Protein AF-A0A2M8PEX7-F1 (afdb_monomer)

Foldseek 3Di:
DDPVVVVVLVVLLVVLVVLLVVLCVLCVVVVHDSLSVLSVVLNVLQVVLVVLCVDPVSNVVSVVSNVVSVVSSVVSSCVSCVVVVVD

Structure (mmCIF, N/CA/C/O backbone):
data_AF-A0A2M8PEX7-F1
#
_entry.id   AF-A0A2M8PEX7-F1
#
loop_
_atom_site.group_PDB
_atom_site.id
_atom_site.type_symbol
_atom_site.label_atom_id
_atom_site.label_alt_id
_atom_site.label_comp_id
_atom_site.label_asym_id
_atom_site.label_entity_id
_atom_site.label_seq_id
_atom_site.pdbx_PDB_ins_code
_atom_site.Cartn_x
_atom_site.Cartn_y
_atom_site.Cartn_z
_atom_site.occupancy
_atom_site.B_iso_or_equiv
_atom_site.auth_seq_id
_atom_site.auth_comp_id
_atom_site.auth_asym_id
_atom_site.auth_atom_id
_atom_site.pdbx_PDB_model_num
ATOM 1 N N . MET A 1 1 ? 7.612 -2.782 -19.969 1.00 70.81 1 MET A N 1
ATOM 2 C CA . MET A 1 1 ? 7.343 -3.177 -18.566 1.00 70.81 1 MET A CA 1
ATOM 3 C C . MET A 1 1 ? 7.091 -4.679 -18.542 1.00 70.81 1 MET A C 1
ATOM 5 O O . MET A 1 1 ? 6.357 -5.144 -19.401 1.00 70.81 1 MET A O 1
ATOM 9 N N . ASN A 1 2 ? 7.748 -5.440 -17.662 1.00 84.69 2 ASN A N 1
ATOM 10 C CA . ASN A 1 2 ? 7.623 -6.907 -17.627 1.00 84.69 2 ASN A CA 1
ATOM 11 C C . ASN A 1 2 ? 6.255 -7.325 -17.040 1.00 84.69 2 ASN A C 1
ATOM 13 O O . ASN A 1 2 ? 5.748 -6.656 -16.139 1.00 84.69 2 ASN A O 1
ATOM 17 N N . VAL A 1 3 ? 5.678 -8.432 -17.516 1.00 88.19 3 VAL A N 1
ATOM 18 C CA . VAL A 1 3 ? 4.408 -9.012 -17.035 1.00 88.19 3 VAL A CA 1
ATOM 19 C C . VAL A 1 3 ? 4.439 -9.256 -15.523 1.00 88.19 3 VAL A C 1
ATOM 21 O O . VAL A 1 3 ? 3.468 -8.956 -14.834 1.00 88.19 3 VAL A O 1
ATOM 24 N N . LEU A 1 4 ? 5.580 -9.697 -14.984 1.00 88.94 4 LEU A N 1
ATOM 25 C CA . LEU A 1 4 ? 5.769 -9.890 -13.540 1.00 88.94 4 LEU A CA 1
ATOM 26 C C . LEU A 1 4 ? 5.580 -8.594 -12.735 1.00 88.94 4 LEU A C 1
ATOM 28 O O . LEU A 1 4 ? 4.972 -8.618 -11.670 1.00 88.94 4 LEU A O 1
ATOM 32 N N . VAL A 1 5 ? 6.050 -7.456 -13.255 1.00 86.25 5 VAL A N 1
ATOM 33 C CA . VAL A 1 5 ? 5.917 -6.148 -12.586 1.00 86.25 5 VAL A CA 1
ATOM 34 C C . VAL A 1 5 ? 4.458 -5.703 -12.571 1.00 86.25 5 VAL A C 1
ATOM 36 O O . VAL A 1 5 ? 3.972 -5.210 -11.558 1.00 86.25 5 VAL A O 1
ATOM 39 N N . LEU A 1 6 ? 3.738 -5.919 -13.673 1.00 87.62 6 LEU A N 1
ATOM 40 C CA . LEU A 1 6 ? 2.313 -5.602 -13.764 1.00 87.62 6 LEU A CA 1
ATOM 41 C C . LEU A 1 6 ? 1.476 -6.463 -12.813 1.00 87.62 6 LEU A C 1
ATOM 43 O O . LEU A 1 6 ? 0.582 -5.936 -12.150 1.00 87.62 6 LEU A O 1
ATOM 47 N N . ALA A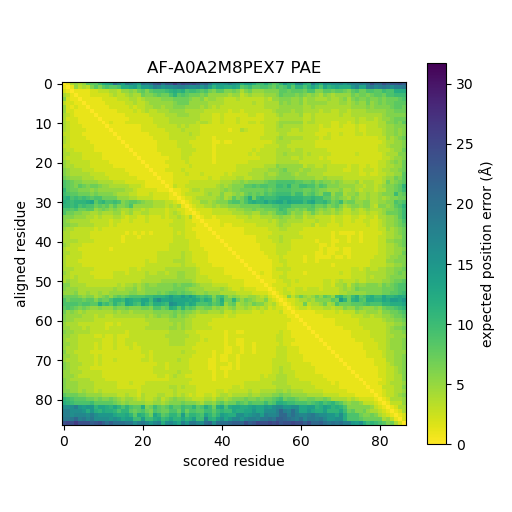 1 7 ? 1.782 -7.760 -12.723 1.00 92.19 7 ALA A N 1
ATOM 48 C CA . ALA A 1 7 ? 1.128 -8.676 -11.794 1.00 92.19 7 ALA A CA 1
ATOM 49 C C . ALA A 1 7 ? 1.418 -8.300 -10.332 1.00 92.19 7 ALA A C 1
ATOM 51 O O . ALA A 1 7 ? 0.496 -8.242 -9.520 1.00 92.19 7 ALA A O 1
ATOM 52 N N . ALA A 1 8 ? 2.673 -7.968 -10.010 1.00 90.56 8 ALA A N 1
ATOM 53 C CA . ALA A 1 8 ? 3.060 -7.506 -8.681 1.00 90.56 8 ALA A CA 1
ATOM 54 C C . ALA A 1 8 ? 2.340 -6.205 -8.300 1.00 90.56 8 ALA A C 1
ATOM 56 O O . ALA A 1 8 ? 1.784 -6.119 -7.207 1.00 90.56 8 ALA A O 1
ATOM 57 N N . LEU A 1 9 ? 2.280 -5.225 -9.210 1.00 92.44 9 LEU A N 1
ATOM 58 C CA . LEU A 1 9 ? 1.561 -3.968 -8.991 1.00 92.44 9 LEU A CA 1
ATOM 59 C C . LEU A 1 9 ? 0.071 -4.223 -8.730 1.00 92.44 9 LEU A C 1
ATOM 61 O O . LEU A 1 9 ? -0.476 -3.687 -7.771 1.00 92.44 9 LEU A O 1
ATOM 65 N N . HIS A 1 10 ? -0.573 -5.075 -9.534 1.00 93.81 10 HIS A N 1
ATOM 66 C CA . HIS A 1 10 ? -1.975 -5.455 -9.329 1.00 93.81 10 HIS A CA 1
ATOM 67 C C . HIS A 1 10 ? -2.198 -6.125 -7.973 1.00 93.81 10 HIS A C 1
ATOM 69 O O . HIS A 1 10 ? -3.131 -5.756 -7.260 1.00 93.81 10 HIS A O 1
ATOM 75 N N . GLY A 1 11 ? -1.331 -7.066 -7.591 1.00 95.19 11 GLY A N 1
ATOM 76 C CA . GLY A 1 11 ? -1.392 -7.717 -6.283 1.00 95.19 11 GLY A CA 1
ATOM 77 C C . GLY A 1 11 ? -1.275 -6.711 -5.139 1.00 95.19 11 GLY A C 1
ATOM 78 O O . GLY A 1 11 ? -2.073 -6.739 -4.203 1.00 95.19 11 GLY A O 1
ATOM 79 N N . LEU A 1 12 ? -0.346 -5.759 -5.252 1.00 94.50 12 LEU A N 1
ATOM 80 C CA . LEU A 1 12 ? -0.165 -4.682 -4.277 1.00 94.50 12 LEU A CA 1
ATOM 81 C C . LEU A 1 12 ? -1.388 -3.759 -4.203 1.00 94.50 12 LEU A C 1
ATOM 83 O O . LEU A 1 12 ? -1.815 -3.404 -3.108 1.00 94.50 12 LEU A O 1
ATOM 87 N N . MET A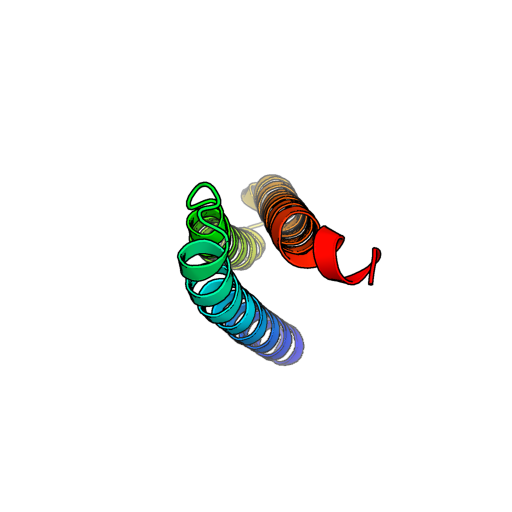 1 13 ? -1.996 -3.411 -5.341 1.00 95.56 13 MET A N 1
ATOM 88 C CA . MET A 1 13 ? -3.229 -2.615 -5.372 1.00 95.56 13 MET A CA 1
ATOM 89 C C . MET A 1 13 ? -4.389 -3.341 -4.688 1.00 95.56 13 MET A C 1
ATOM 91 O O . MET A 1 13 ? -5.090 -2.741 -3.872 1.00 95.56 13 MET A O 1
ATOM 95 N N . ALA A 1 14 ? -4.574 -4.629 -4.983 1.00 96.06 14 ALA A N 1
ATOM 96 C CA . ALA A 1 14 ? -5.608 -5.447 -4.357 1.00 96.06 14 ALA A CA 1
ATOM 97 C C . ALA A 1 14 ? -5.405 -5.540 -2.837 1.00 96.06 14 ALA A C 1
ATOM 99 O O . ALA A 1 14 ? -6.357 -5.385 -2.069 1.00 96.06 14 ALA A O 1
ATOM 100 N N . LEU A 1 15 ? -4.156 -5.716 -2.399 1.00 95.69 15 LEU A N 1
ATOM 101 C CA . LEU A 1 15 ? -3.790 -5.768 -0.987 1.00 95.69 15 LEU A CA 1
ATOM 102 C C . LEU A 1 15 ? -4.083 -4.440 -0.274 1.00 95.69 15 LEU A C 1
ATOM 104 O O . LEU A 1 15 ? -4.742 -4.425 0.764 1.00 95.69 15 LEU A O 1
ATOM 108 N N . LEU A 1 16 ? -3.639 -3.316 -0.840 1.00 95.62 16 LEU A N 1
ATOM 109 C CA . LEU A 1 16 ? -3.874 -1.983 -0.276 1.00 95.62 16 LEU A CA 1
ATOM 110 C C . LEU A 1 16 ? -5.363 -1.648 -0.196 1.00 95.62 16 LEU A C 1
ATOM 112 O O . LEU A 1 16 ? -5.813 -1.084 0.803 1.00 95.62 16 LEU A O 1
ATOM 116 N N . TRP A 1 17 ? -6.137 -2.035 -1.210 1.00 96.06 17 TRP A N 1
ATOM 117 C CA . TRP A 1 17 ? -7.587 -1.880 -1.198 1.00 96.06 17 TRP A CA 1
ATOM 118 C C . TRP A 1 17 ? -8.237 -2.698 -0.077 1.00 96.06 17 TRP A C 1
ATOM 120 O O . TRP A 1 17 ? -9.066 -2.167 0.668 1.00 96.06 17 TRP A O 1
ATOM 130 N N . LEU A 1 18 ? -7.824 -3.957 0.100 1.00 96.06 18 LEU A N 1
ATOM 131 C CA . LEU A 1 18 ? -8.305 -4.812 1.185 1.00 96.06 18 LEU A CA 1
ATOM 132 C C . LEU A 1 18 ? -7.999 -4.185 2.554 1.00 96.06 18 LEU A C 1
ATOM 134 O O . LEU A 1 18 ? -8.900 -4.045 3.384 1.00 96.06 18 LEU A O 1
ATOM 138 N N . PHE A 1 19 ? -6.763 -3.726 2.772 1.00 93.38 19 PHE A N 1
ATOM 139 C CA . PHE A 1 19 ? -6.384 -3.036 4.007 1.00 93.38 19 PHE A CA 1
ATOM 140 C C . PHE A 1 19 ? -7.154 -1.734 4.214 1.00 93.38 19 PHE A C 1
ATOM 142 O O . PHE A 1 19 ? -7.517 -1.429 5.350 1.00 93.38 19 PHE A O 1
ATOM 149 N N . ALA A 1 20 ? -7.454 -0.980 3.158 1.00 93.50 20 ALA A N 1
ATOM 150 C CA . ALA A 1 20 ? -8.257 0.235 3.257 1.00 93.50 20 ALA A CA 1
ATOM 151 C C . ALA A 1 20 ? -9.700 -0.083 3.663 1.00 93.50 20 ALA A C 1
ATOM 153 O O . ALA A 1 20 ? -10.261 0.584 4.536 1.00 93.50 20 ALA A O 1
ATOM 154 N N . ALA A 1 21 ? -10.291 -1.131 3.083 1.00 93.94 21 ALA A N 1
ATOM 155 C CA . ALA A 1 21 ? -11.636 -1.584 3.413 1.00 93.94 21 ALA A CA 1
ATOM 156 C C . ALA A 1 21 ? -11.737 -2.085 4.863 1.00 93.94 21 ALA A C 1
ATOM 158 O O . ALA A 1 21 ? -12.676 -1.707 5.574 1.00 93.94 21 ALA A O 1
ATOM 159 N N . LEU A 1 22 ? -10.764 -2.881 5.316 1.00 92.31 22 LEU A N 1
ATOM 160 C CA . LEU A 1 22 ? -10.688 -3.383 6.691 1.00 92.31 22 LEU A CA 1
ATOM 161 C C . LEU A 1 22 ? -10.441 -2.250 7.690 1.00 92.31 22 LEU A C 1
ATOM 163 O O . LEU A 1 22 ? -11.217 -2.087 8.629 1.00 92.31 22 LEU A O 1
ATOM 167 N N . SER A 1 23 ? -9.439 -1.402 7.445 1.00 89.88 23 SER A N 1
ATOM 168 C CA . SER A 1 23 ? -9.112 -0.254 8.307 1.00 89.88 23 SER A CA 1
ATOM 169 C C . SER A 1 23 ? -10.274 0.736 8.412 1.00 89.88 23 SER A C 1
ATOM 171 O O . SER A 1 23 ? -10.497 1.319 9.469 1.00 89.88 23 SER A O 1
ATOM 173 N N . ARG A 1 24 ? -11.077 0.898 7.349 1.00 91.44 24 ARG A N 1
ATOM 174 C CA . ARG A 1 24 ? -12.310 1.698 7.392 1.00 91.44 24 ARG A CA 1
ATOM 175 C C . ARG A 1 24 ? -13.345 1.101 8.346 1.00 91.44 24 ARG A C 1
ATOM 177 O O . ARG A 1 24 ? -13.920 1.845 9.137 1.00 91.44 24 ARG A O 1
ATOM 184 N N . LYS A 1 25 ? -13.591 -0.213 8.275 1.00 89.50 25 LYS A N 1
ATOM 185 C CA . LYS A 1 25 ? -14.536 -0.900 9.176 1.00 89.50 25 LYS A CA 1
ATOM 186 C C . LYS A 1 25 ? -14.048 -0.850 10.627 1.00 89.50 25 LYS A C 1
ATOM 188 O O . LYS A 1 25 ? -14.803 -0.447 11.504 1.00 89.50 25 LYS A O 1
ATOM 193 N N . LEU A 1 26 ? -12.776 -1.171 10.859 1.00 85.19 26 LEU A N 1
ATOM 194 C CA . LEU A 1 26 ? -12.147 -1.122 12.183 1.00 85.19 26 LEU A CA 1
ATOM 195 C C . LEU A 1 26 ? -12.159 0.292 12.767 1.00 85.19 26 LEU A C 1
ATOM 197 O O . LEU A 1 26 ? -12.524 0.480 13.925 1.00 85.19 26 LEU A O 1
ATOM 201 N N . GLY A 1 27 ? -11.812 1.301 11.966 1.00 84.19 27 GLY A N 1
ATOM 202 C CA . GLY A 1 27 ? -11.817 2.702 12.382 1.00 84.19 27 GLY A CA 1
ATOM 203 C C . GLY A 1 27 ? -13.199 3.216 12.777 1.00 84.19 27 GLY A C 1
ATOM 204 O O . GLY A 1 27 ? -13.297 4.015 13.704 1.00 84.19 27 GLY A O 1
ATOM 205 N N . ALA A 1 28 ? -14.260 2.730 12.124 1.00 85.56 28 ALA A N 1
ATOM 206 C CA . ALA A 1 28 ? -15.635 3.065 12.486 1.00 85.56 28 ALA A CA 1
ATOM 207 C C . ALA A 1 28 ? -16.025 2.501 13.863 1.00 85.56 28 ALA A C 1
ATOM 209 O O . ALA A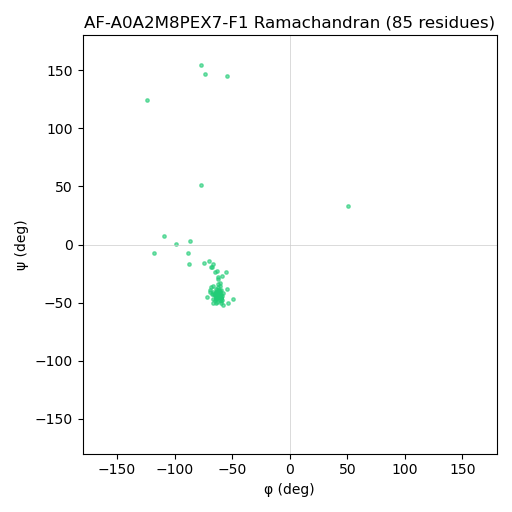 1 28 ? -16.646 3.207 14.653 1.00 85.56 28 ALA A O 1
ATOM 210 N N . 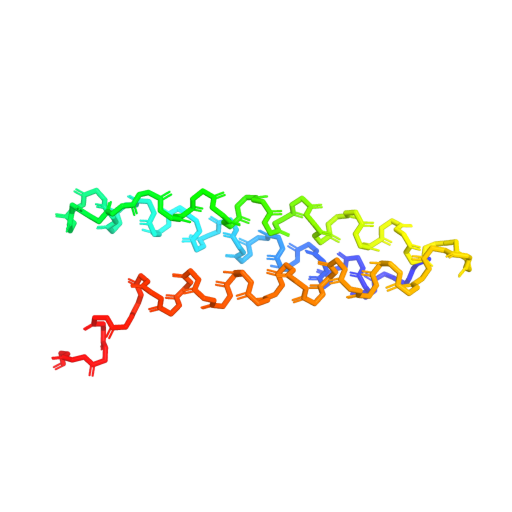VAL A 1 29 ? -15.613 1.267 14.173 1.00 86.56 29 VAL A N 1
ATOM 211 C CA . VAL A 1 29 ? -15.878 0.620 15.473 1.00 86.56 29 VAL A CA 1
ATOM 212 C C . VAL A 1 29 ? -15.039 1.251 16.589 1.00 86.56 29 VAL A C 1
ATOM 214 O O . VAL A 1 29 ? -15.553 1.581 17.652 1.00 86.56 29 VAL A O 1
ATOM 217 N N . THR A 1 30 ? -13.751 1.481 16.331 1.00 83.06 30 THR A N 1
ATOM 218 C CA . THR A 1 30 ? -12.776 1.986 17.317 1.00 83.06 30 THR A CA 1
ATOM 219 C C . THR A 1 30 ? -12.728 3.515 17.424 1.00 83.06 30 THR A C 1
ATOM 221 O O . THR A 1 30 ? -11.906 4.054 18.163 1.00 83.06 30 THR A O 1
ATOM 224 N N . LYS A 1 31 ? -13.585 4.235 16.682 1.00 84.25 31 LYS A N 1
ATOM 225 C CA . LYS A 1 31 ? -13.633 5.711 16.601 1.00 84.25 31 LYS A CA 1
ATOM 226 C C . LYS A 1 31 ? -12.271 6.363 16.301 1.00 84.25 31 LYS A C 1
ATOM 228 O O . LYS A 1 31 ? -11.975 7.465 16.763 1.00 84.25 31 LYS A O 1
ATOM 233 N N . GLN A 1 32 ? -11.425 5.696 15.518 1.00 82.75 32 GLN A N 1
ATOM 234 C CA . GLN A 1 32 ? -10.121 6.232 15.125 1.00 82.75 32 GLN A CA 1
ATOM 235 C C . GLN A 1 32 ? -10.248 7.292 14.020 1.00 82.75 32 GLN A C 1
ATOM 237 O O . GLN A 1 32 ? -11.180 7.275 13.213 1.00 82.75 32 GLN A O 1
ATOM 242 N N . ARG A 1 33 ? -9.265 8.202 13.937 1.00 87.88 33 ARG A N 1
ATOM 243 C CA . ARG A 1 33 ? -9.149 9.161 12.821 1.00 87.88 33 ARG A CA 1
ATOM 244 C C . ARG A 1 33 ? -9.137 8.409 11.481 1.00 87.88 33 ARG A C 1
ATOM 246 O O . ARG A 1 33 ? -8.544 7.336 11.434 1.00 87.88 33 ARG A O 1
ATOM 253 N N . PRO A 1 34 ? -9.712 8.950 10.388 1.00 90.12 34 PRO A N 1
ATOM 254 C CA . PRO A 1 34 ? -9.880 8.249 9.108 1.00 90.12 34 PRO A CA 1
ATOM 255 C C . PRO A 1 34 ? -8.581 8.174 8.278 1.00 90.12 34 PRO A C 1
ATOM 257 O O . PRO A 1 34 ? -8.555 8.523 7.097 1.00 90.12 34 PRO A O 1
ATOM 260 N N . LEU A 1 35 ? -7.492 7.706 8.891 1.00 91.44 35 LEU A N 1
ATOM 261 C CA . LEU A 1 35 ? -6.176 7.567 8.265 1.00 91.44 35 LEU A CA 1
ATOM 262 C C . LEU A 1 35 ? -6.165 6.504 7.155 1.00 91.44 35 LEU A C 1
ATOM 264 O O . LEU A 1 35 ? -5.295 6.551 6.293 1.00 91.44 35 LEU A O 1
ATOM 268 N N . TYR A 1 36 ? -7.167 5.613 7.095 1.00 91.19 36 TYR A N 1
ATOM 269 C CA . TYR A 1 36 ? -7.330 4.640 6.004 1.00 91.19 36 TYR A CA 1
ATOM 270 C C . TYR A 1 36 ? -7.372 5.305 4.619 1.00 91.19 36 TYR A C 1
ATOM 272 O O . TYR A 1 36 ? -7.043 4.670 3.622 1.00 91.19 36 TYR A O 1
ATOM 280 N N . ARG A 1 37 ? -7.750 6.592 4.534 1.00 93.62 37 ARG A N 1
ATOM 281 C CA . ARG A 1 37 ? -7.767 7.347 3.272 1.00 93.62 37 ARG A CA 1
ATOM 282 C C . ARG A 1 37 ? -6.378 7.484 2.642 1.00 93.62 37 ARG A C 1
ATOM 284 O O . ARG A 1 37 ? -6.271 7.546 1.421 1.00 93.62 37 ARG A O 1
ATOM 291 N N . LEU A 1 38 ? -5.325 7.475 3.458 1.00 94.88 38 LEU A N 1
ATOM 292 C CA . LEU A 1 38 ? -3.938 7.543 2.998 1.00 94.88 38 LEU A CA 1
ATOM 293 C C . LEU A 1 38 ? -3.506 6.276 2.239 1.00 94.88 38 LEU A C 1
ATOM 295 O O . LEU A 1 38 ? -2.573 6.336 1.439 1.00 94.88 38 LEU A O 1
ATOM 299 N N . LEU A 1 39 ? -4.209 5.148 2.403 1.00 95.06 39 LEU A N 1
ATOM 300 C CA . LEU A 1 39 ? -3.972 3.951 1.588 1.00 95.06 39 LEU A CA 1
ATOM 301 C C . LEU A 1 39 ? -4.386 4.174 0.129 1.00 95.06 39 LEU A C 1
ATOM 303 O O . LEU A 1 39 ? -3.661 3.757 -0.768 1.00 95.06 39 LEU A O 1
ATOM 307 N N . TYR A 1 40 ? -5.467 4.919 -0.134 1.00 95.25 40 TYR A N 1
ATOM 308 C CA . TYR A 1 40 ? -5.827 5.303 -1.507 1.00 95.25 40 TYR A CA 1
ATOM 309 C C . TYR A 1 40 ? -4.803 6.267 -2.116 1.00 95.25 40 TYR A C 1
ATOM 311 O O . TYR A 1 40 ? -4.478 6.159 -3.296 1.00 95.25 40 TYR A O 1
ATOM 319 N N . MET A 1 41 ? -4.240 7.171 -1.305 1.00 96.25 41 MET A N 1
ATOM 320 C CA . MET A 1 41 ? -3.132 8.023 -1.747 1.00 96.25 41 MET A CA 1
ATOM 321 C C . MET A 1 41 ? -1.893 7.186 -2.089 1.00 96.25 41 MET A C 1
ATOM 323 O O . MET A 1 41 ? -1.264 7.416 -3.116 1.00 96.25 41 MET A O 1
ATOM 327 N N . SER A 1 42 ? -1.589 6.166 -1.282 1.00 95.69 42 SER A N 1
ATOM 328 C CA . SER A 1 42 ? -0.494 5.223 -1.549 1.00 95.69 42 SER A CA 1
ATOM 329 C C . SER A 1 42 ? -0.705 4.467 -2.864 1.00 95.69 42 SER A C 1
ATOM 331 O O . SER A 1 42 ? 0.232 4.316 -3.642 1.00 95.69 42 SER A O 1
ATOM 333 N N . MET A 1 43 ? -1.942 4.054 -3.166 1.00 95.44 43 MET A N 1
ATOM 334 C CA . MET A 1 43 ? -2.279 3.434 -4.454 1.00 95.44 43 MET A CA 1
ATOM 335 C C . MET A 1 43 ? -1.999 4.378 -5.629 1.00 95.44 43 MET A C 1
ATOM 337 O O . MET A 1 43 ? -1.338 3.984 -6.587 1.00 95.44 43 MET A O 1
ATOM 341 N N . ALA A 1 44 ? -2.435 5.639 -5.541 1.00 95.81 44 ALA A N 1
ATOM 342 C CA . ALA A 1 44 ? -2.163 6.634 -6.577 1.00 95.81 44 ALA A CA 1
ATOM 343 C C . ALA A 1 44 ? -0.654 6.866 -6.771 1.00 95.81 44 ALA A C 1
ATO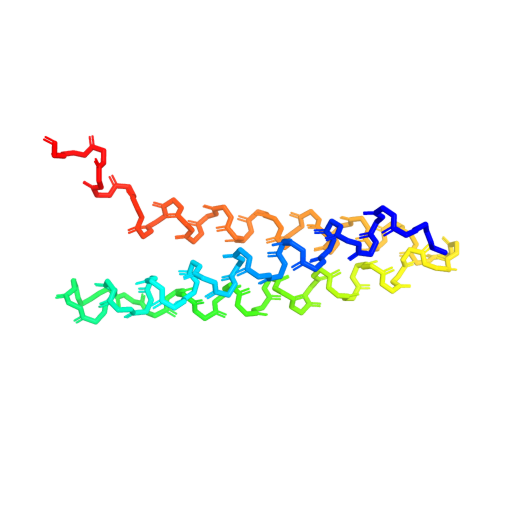M 345 O O . ALA A 1 44 ? -0.172 6.871 -7.902 1.00 95.81 44 ALA A O 1
ATOM 346 N N . LEU A 1 45 ? 0.103 6.997 -5.678 1.00 95.94 45 LEU A N 1
ATOM 347 C CA . LEU A 1 45 ? 1.556 7.187 -5.720 1.00 95.94 45 LEU A CA 1
ATOM 348 C C . LEU A 1 45 ? 2.286 5.991 -6.348 1.00 95.94 45 LEU A C 1
ATOM 350 O O . LEU A 1 45 ? 3.199 6.202 -7.141 1.00 95.94 45 LEU A O 1
ATOM 354 N N . LEU A 1 46 ? 1.863 4.754 -6.065 1.00 94.44 46 LEU A N 1
ATOM 355 C CA . LEU A 1 46 ? 2.414 3.556 -6.712 1.00 94.44 46 LEU A CA 1
ATOM 356 C C . LEU A 1 46 ? 2.128 3.523 -8.213 1.00 94.44 46 LEU A C 1
ATOM 358 O O . LEU A 1 46 ? 2.997 3.125 -8.985 1.00 94.44 46 LEU A O 1
ATOM 362 N N . ILE A 1 47 ? 0.941 3.960 -8.640 1.00 93.19 47 ILE A N 1
ATOM 363 C CA . ILE A 1 47 ? 0.600 4.067 -10.063 1.00 93.19 47 ILE A CA 1
ATOM 364 C C . ILE A 1 47 ? 1.509 5.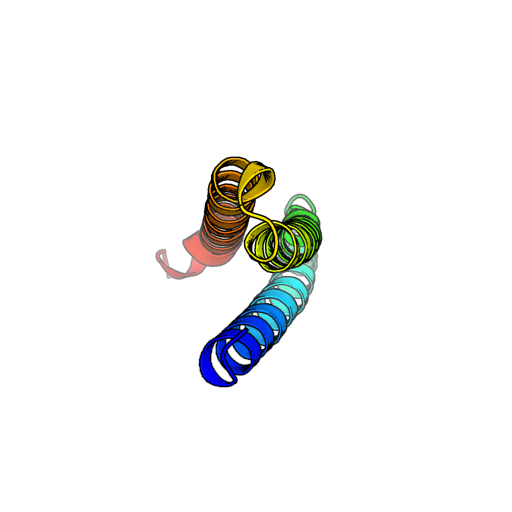102 -10.740 1.00 93.19 47 ILE A C 1
ATOM 366 O O . ILE A 1 47 ? 2.143 4.788 -11.747 1.00 93.19 47 ILE A O 1
ATOM 370 N N . PHE A 1 48 ? 1.639 6.306 -10.174 1.00 92.25 48 PHE A N 1
ATOM 371 C CA . PHE A 1 48 ? 2.534 7.338 -10.713 1.00 92.25 48 PHE A CA 1
ATOM 372 C C . PHE A 1 48 ? 3.999 6.901 -10.721 1.00 92.25 48 PHE A C 1
ATOM 374 O O . PHE A 1 48 ? 4.693 7.140 -11.708 1.00 92.25 48 PHE A O 1
ATOM 381 N N . GLY A 1 49 ? 4.454 6.216 -9.670 1.00 91.75 49 GLY A N 1
ATOM 382 C CA . GLY A 1 49 ? 5.772 5.590 -9.622 1.00 91.75 49 GLY A CA 1
ATOM 383 C C . GLY A 1 49 ? 5.954 4.596 -10.767 1.00 91.75 49 GLY A C 1
ATOM 384 O O . GLY A 1 49 ? 6.878 4.733 -11.561 1.00 91.75 49 GLY A O 1
ATOM 385 N N . ALA A 1 50 ? 5.024 3.657 -10.948 1.00 90.50 50 ALA A N 1
ATOM 386 C CA . ALA A 1 50 ? 5.092 2.664 -12.020 1.00 90.50 50 ALA A CA 1
ATOM 387 C C . ALA A 1 50 ? 5.154 3.292 -13.425 1.00 90.50 50 ALA A C 1
ATOM 389 O O . ALA A 1 50 ? 5.945 2.849 -14.259 1.00 90.50 50 ALA A O 1
ATOM 390 N N . PHE A 1 51 ? 4.374 4.344 -13.689 1.00 89.62 51 PHE A N 1
ATOM 391 C CA . PHE A 1 51 ? 4.447 5.079 -14.957 1.00 89.62 51 PHE A CA 1
ATOM 392 C C . PHE A 1 51 ? 5.748 5.876 -15.103 1.00 89.62 51 PHE A C 1
ATOM 394 O O . PHE A 1 51 ? 6.343 5.887 -16.180 1.00 89.62 51 PHE A O 1
ATOM 401 N N . GLY A 1 52 ? 6.230 6.499 -14.027 1.00 88.56 52 GLY A N 1
ATOM 402 C CA . GLY A 1 52 ? 7.482 7.256 -14.020 1.00 88.56 52 GLY A CA 1
ATOM 403 C C . GLY A 1 52 ? 8.720 6.400 -14.310 1.00 88.56 52 GLY A C 1
ATOM 404 O O . GLY A 1 52 ? 9.711 6.922 -14.820 1.00 88.56 52 GLY A O 1
ATOM 405 N N . GLN A 1 53 ? 8.660 5.083 -14.079 1.00 86.69 53 GLN A N 1
ATOM 406 C CA . GLN A 1 53 ? 9.740 4.150 -14.435 1.00 86.69 53 GLN A CA 1
ATOM 407 C C . GLN A 1 53 ? 9.936 3.974 -15.949 1.00 86.69 53 GLN A C 1
ATOM 409 O O . GLN A 1 53 ? 10.993 3.514 -16.396 1.00 86.69 53 GLN A O 1
ATOM 414 N N . LEU A 1 54 ? 8.929 4.331 -16.755 1.00 87.62 54 LEU A N 1
ATOM 415 C CA . LEU A 1 54 ? 8.955 4.173 -18.212 1.00 87.62 54 LEU A CA 1
ATOM 416 C C . LEU A 1 54 ? 9.860 5.198 -18.909 1.00 87.62 54 LEU A C 1
ATOM 418 O O . LEU A 1 54 ? 10.228 4.989 -20.062 1.00 87.62 54 LEU A O 1
ATOM 422 N N . SER A 1 55 ? 10.242 6.277 -18.222 1.00 89.12 55 SER A N 1
ATOM 423 C CA . SER A 1 55 ? 11.063 7.355 -18.771 1.00 89.12 55 SER A CA 1
ATOM 424 C C . SER A 1 55 ? 12.314 7.570 -17.915 1.00 89.12 55 SER A C 1
ATOM 426 O O . SER A 1 55 ? 12.230 7.793 -16.709 1.00 89.12 55 SER A O 1
ATOM 428 N N . ALA A 1 56 ? 13.496 7.491 -18.538 1.00 83.81 56 ALA A N 1
ATOM 429 C CA . ALA A 1 56 ? 14.794 7.655 -17.875 1.00 83.81 56 ALA A CA 1
ATOM 430 C C . ALA A 1 56 ? 14.911 8.914 -16.982 1.00 83.81 56 ALA A C 1
ATOM 432 O O . ALA A 1 56 ? 15.339 8.761 -15.837 1.00 83.81 56 ALA A O 1
ATOM 433 N N . PRO A 1 57 ? 14.507 10.126 -17.420 1.00 88.75 57 PRO A N 1
ATOM 434 C CA . PRO A 1 57 ? 14.600 11.330 -16.587 1.00 88.75 57 PRO A CA 1
ATOM 435 C C . PRO A 1 57 ? 13.711 11.301 -15.337 1.00 88.75 57 PRO A C 1
ATOM 437 O O . PRO A 1 57 ? 14.009 11.989 -14.366 1.00 88.75 57 PRO A O 1
ATOM 440 N N . THR A 1 58 ? 12.632 10.514 -15.328 1.00 91.81 58 THR A N 1
ATOM 441 C CA . THR A 1 58 ? 11.684 10.459 -14.204 1.00 91.81 58 THR A CA 1
ATOM 442 C C . THR A 1 58 ? 11.914 9.280 -13.265 1.00 91.81 58 THR A C 1
A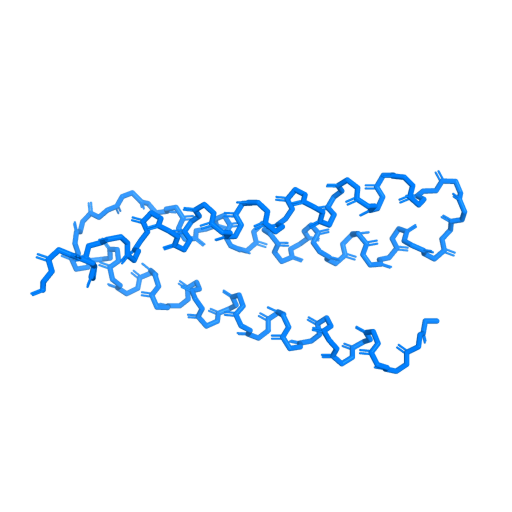TOM 444 O O . THR A 1 58 ? 11.193 9.169 -12.278 1.00 91.81 58 THR A O 1
ATOM 447 N N . ARG A 1 59 ? 12.915 8.420 -13.510 1.00 90.88 59 ARG A N 1
ATOM 448 C CA . ARG A 1 59 ? 13.157 7.214 -12.694 1.00 90.88 59 ARG A CA 1
ATOM 449 C C . ARG A 1 59 ? 13.436 7.515 -11.226 1.00 90.88 59 ARG A C 1
ATOM 451 O O . ARG A 1 59 ? 12.821 6.910 -10.361 1.00 90.88 59 ARG A O 1
ATOM 458 N N . LEU A 1 60 ? 14.293 8.495 -10.936 1.00 94.12 60 LEU A N 1
ATOM 459 C CA . LEU A 1 60 ? 14.601 8.853 -9.548 1.00 94.12 60 LEU A CA 1
ATOM 460 C C . LEU A 1 60 ? 13.348 9.340 -8.803 1.00 94.12 60 LEU A C 1
ATOM 462 O O . LEU A 1 60 ? 13.090 8.938 -7.673 1.00 94.12 60 LEU A O 1
ATOM 466 N N . LEU A 1 61 ? 12.528 10.161 -9.464 1.00 94.25 61 LEU A N 1
ATOM 467 C CA . LEU A 1 61 ? 11.243 10.586 -8.916 1.00 94.25 61 LEU A CA 1
ATOM 468 C C . LEU A 1 61 ? 10.294 9.391 -8.730 1.00 94.25 61 LEU A C 1
ATOM 470 O O . LEU A 1 61 ? 9.629 9.290 -7.704 1.00 94.25 61 LEU A O 1
ATOM 474 N N . ALA A 1 62 ? 10.254 8.468 -9.690 1.00 93.50 62 ALA A N 1
ATOM 475 C CA . ALA A 1 62 ? 9.433 7.265 -9.637 1.00 93.50 62 ALA A CA 1
ATOM 476 C C . ALA A 1 62 ? 9.786 6.350 -8.454 1.00 93.50 62 ALA A C 1
ATOM 478 O O . ALA A 1 62 ? 8.881 5.843 -7.782 1.00 93.50 62 ALA A O 1
ATOM 479 N N . ASP A 1 63 ? 11.077 6.177 -8.170 1.00 93.00 63 ASP A N 1
ATOM 480 C CA . ASP A 1 63 ? 11.570 5.413 -7.022 1.00 93.00 63 ASP A CA 1
ATOM 481 C C . ASP A 1 63 ? 11.150 6.070 -5.705 1.00 93.00 63 ASP A C 1
ATOM 483 O O . ASP A 1 63 ? 10.597 5.404 -4.828 1.00 93.00 63 ASP A O 1
ATOM 487 N N . VAL A 1 64 ? 11.321 7.392 -5.590 1.00 95.06 64 VAL A N 1
ATOM 488 C CA . VAL A 1 64 ? 10.910 8.157 -4.402 1.00 95.06 64 VAL A CA 1
ATOM 489 C C . VAL A 1 64 ? 9.402 8.056 -4.172 1.00 95.06 64 VAL A C 1
ATOM 491 O O . VAL A 1 64 ? 8.977 7.814 -3.043 1.00 95.06 64 VAL A O 1
ATOM 494 N N . LEU A 1 65 ? 8.583 8.192 -5.220 1.00 94.69 65 LEU A N 1
ATOM 495 C CA . LEU A 1 65 ? 7.124 8.070 -5.114 1.00 94.69 65 LEU A CA 1
ATOM 496 C C . LEU A 1 65 ? 6.700 6.662 -4.685 1.00 94.69 65 LEU A C 1
ATOM 498 O O . LEU A 1 65 ? 5.828 6.519 -3.827 1.00 94.69 65 LEU A O 1
ATOM 502 N N . SER A 1 66 ? 7.339 5.632 -5.241 1.00 93.69 66 SER A N 1
ATOM 503 C CA . SER A 1 66 ? 7.059 4.235 -4.896 1.00 93.69 66 SER A CA 1
ATOM 504 C C . SER A 1 66 ? 7.434 3.935 -3.443 1.00 93.69 66 SER A C 1
ATOM 506 O O . SER A 1 66 ? 6.659 3.318 -2.713 1.00 93.69 66 SER A O 1
ATOM 508 N N . LEU A 1 67 ? 8.591 4.424 -2.990 1.00 95.69 67 LEU A N 1
ATOM 509 C CA . LEU A 1 67 ? 9.067 4.245 -1.619 1.00 95.69 67 LEU A CA 1
ATOM 510 C C . LEU A 1 67 ? 8.194 5.012 -0.618 1.00 95.69 67 LEU A C 1
ATOM 512 O O . LEU A 1 67 ? 7.796 4.459 0.407 1.00 95.69 67 LEU A O 1
ATOM 516 N N . LEU A 1 68 ? 7.817 6.251 -0.943 1.00 96.75 68 LEU A N 1
ATOM 517 C CA . LEU A 1 68 ? 6.896 7.051 -0.137 1.00 96.75 68 LEU A CA 1
ATOM 518 C C . LEU A 1 68 ? 5.533 6.364 0.006 1.00 96.75 68 LEU A C 1
ATOM 520 O O . LEU A 1 68 ? 4.979 6.317 1.103 1.00 96.75 68 LEU A O 1
ATOM 524 N N . ALA A 1 69 ? 5.006 5.790 -1.076 1.00 95.88 69 ALA A N 1
ATOM 525 C CA . ALA A 1 69 ? 3.752 5.050 -1.040 1.00 95.88 69 ALA A CA 1
ATOM 526 C C . ALA A 1 69 ? 3.808 3.844 -0.092 1.00 95.88 69 ALA A C 1
ATOM 528 O O . ALA A 1 69 ? 2.879 3.627 0.687 1.00 95.88 69 ALA A O 1
ATOM 529 N N . LEU A 1 70 ? 4.907 3.083 -0.123 1.00 95.69 70 LEU A N 1
ATOM 530 C CA . LEU A 1 70 ? 5.113 1.951 0.781 1.00 95.69 70 LEU A CA 1
ATOM 531 C C . LEU A 1 70 ? 5.213 2.407 2.240 1.00 95.69 70 LEU A C 1
ATOM 533 O O . LEU A 1 70 ? 4.569 1.814 3.101 1.00 95.69 70 LEU A O 1
ATOM 537 N N . LEU A 1 71 ? 5.952 3.484 2.522 1.00 96.81 71 LEU A N 1
ATOM 538 C CA . LEU A 1 71 ? 6.063 4.038 3.875 1.00 96.81 71 LEU A CA 1
ATOM 539 C C . LEU A 1 71 ? 4.706 4.482 4.430 1.00 96.81 71 LEU A C 1
ATOM 541 O O . LEU A 1 71 ? 4.380 4.173 5.576 1.00 96.81 71 LEU A O 1
ATOM 545 N N . ILE A 1 72 ? 3.895 5.165 3.619 1.00 94.69 72 ILE A N 1
ATOM 546 C CA . ILE A 1 72 ? 2.550 5.594 4.020 1.00 94.69 72 ILE A CA 1
ATOM 547 C C . ILE A 1 72 ? 1.668 4.375 4.289 1.00 94.69 72 ILE A C 1
ATOM 549 O O . ILE A 1 72 ? 0.993 4.324 5.319 1.00 94.69 72 ILE A O 1
ATOM 553 N N . ALA A 1 73 ? 1.687 3.379 3.403 1.00 94.94 73 ALA A N 1
ATOM 554 C CA . ALA A 1 73 ? 0.909 2.163 3.583 1.00 94.94 73 ALA A CA 1
ATOM 555 C C . ALA A 1 73 ? 1.289 1.419 4.869 1.00 94.94 73 ALA A C 1
ATOM 557 O O . ALA A 1 73 ? 0.408 1.091 5.665 1.00 94.94 73 ALA A O 1
ATOM 558 N N . LEU A 1 74 ? 2.587 1.215 5.108 1.00 94.75 74 LEU A N 1
ATOM 559 C CA . LEU A 1 74 ? 3.100 0.562 6.313 1.00 94.75 74 LEU A CA 1
ATOM 560 C C . LEU A 1 74 ? 2.732 1.336 7.577 1.00 94.75 74 LEU A C 1
ATOM 562 O O . LEU A 1 74 ? 2.259 0.733 8.537 1.00 94.75 74 LEU A O 1
ATOM 566 N N . PHE A 1 75 ? 2.877 2.663 7.570 1.00 94.25 75 PHE A N 1
ATOM 567 C CA . PHE A 1 75 ? 2.492 3.509 8.699 1.00 94.25 75 PHE A CA 1
ATOM 568 C C . PHE A 1 75 ? 1.003 3.378 9.032 1.00 94.25 75 PHE A C 1
ATOM 570 O O . PHE A 1 75 ? 0.636 3.227 10.198 1.00 94.25 75 PHE A O 1
ATOM 577 N N . VAL A 1 76 ? 0.132 3.417 8.018 1.00 92.06 76 VAL A N 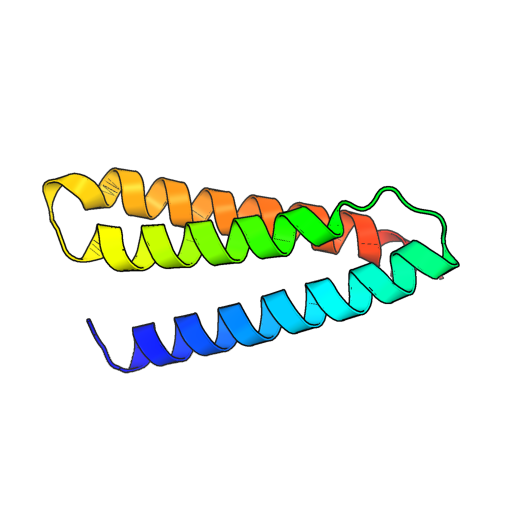1
ATOM 578 C CA . VAL A 1 76 ? -1.318 3.301 8.221 1.00 92.06 76 VAL A CA 1
ATOM 579 C C . VAL A 1 76 ? -1.679 1.911 8.729 1.00 92.06 76 VAL A C 1
ATOM 581 O O . VAL A 1 76 ? -2.422 1.806 9.703 1.00 92.06 76 VAL A O 1
ATOM 584 N N . VAL A 1 77 ? -1.145 0.852 8.112 1.00 91.25 77 VAL A N 1
ATOM 585 C CA . VAL A 1 77 ? -1.390 -0.529 8.549 1.00 91.25 77 VAL A CA 1
ATOM 586 C C . VAL A 1 77 ? -0.913 -0.714 9.984 1.00 91.25 77 VAL A C 1
ATOM 588 O O . VAL A 1 77 ? -1.709 -1.114 10.825 1.00 91.25 77 VAL A O 1
ATOM 591 N N . TRP A 1 78 ? 0.318 -0.322 10.313 1.00 90.88 78 TRP A N 1
ATOM 592 C CA . TRP A 1 78 ? 0.809 -0.360 11.689 1.00 90.88 78 TRP A CA 1
ATOM 593 C C . TRP A 1 78 ? -0.135 0.388 12.632 1.00 90.88 78 TRP A C 1
ATOM 595 O O . TRP A 1 78 ? -0.619 -0.182 13.603 1.00 90.88 78 TRP A O 1
ATOM 605 N N . ARG A 1 79 ? -0.516 1.628 12.315 1.00 89.00 79 ARG A N 1
ATOM 606 C CA . ARG A 1 79 ? -1.376 2.434 13.190 1.00 89.00 79 ARG A CA 1
ATOM 607 C C . ARG A 1 79 ? -2.750 1.810 13.451 1.00 89.00 79 ARG A C 1
ATOM 609 O O . ARG A 1 79 ? -3.276 1.984 14.554 1.00 89.00 79 ARG A O 1
ATOM 616 N N . TYR A 1 80 ? -3.338 1.141 12.460 1.00 85.62 80 TYR A N 1
ATOM 617 C CA . TYR A 1 80 ? -4.649 0.492 12.579 1.00 85.62 80 TYR A CA 1
ATOM 618 C C . TYR A 1 80 ? -4.600 -0.927 13.117 1.00 85.62 80 TYR A C 1
ATOM 620 O O . TYR A 1 80 ? -5.652 -1.414 13.505 1.00 85.62 80 TYR A O 1
ATOM 628 N N . TRP A 1 81 ? -3.444 -1.587 13.118 1.00 84.44 81 TRP A N 1
ATOM 629 C CA . TRP A 1 81 ? 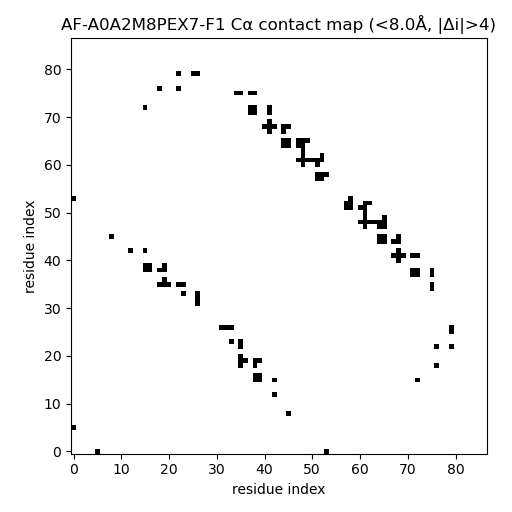-3.308 -2.998 13.489 1.00 84.44 81 TRP A CA 1
ATOM 630 C C . TRP A 1 81 ? -2.416 -3.215 14.714 1.00 84.44 81 TRP A C 1
ATOM 632 O O . TRP A 1 81 ? -2.396 -4.314 15.248 1.00 84.44 81 TRP A O 1
ATOM 642 N N . ASN A 1 82 ? -1.749 -2.172 15.226 1.00 83.62 82 ASN A N 1
ATOM 643 C CA . ASN A 1 82 ? -0.930 -2.252 16.440 1.00 83.62 82 ASN A CA 1
ATOM 644 C C . ASN A 1 82 ? -1.737 -2.715 17.665 1.00 83.62 82 ASN A C 1
ATOM 646 O O . ASN A 1 82 ? -1.170 -3.309 18.565 1.00 83.62 82 ASN A O 1
ATOM 650 N N . TRP A 1 83 ? -3.055 -2.479 17.701 1.00 70.94 83 TRP A N 1
ATOM 651 C CA . TRP A 1 83 ? -3.918 -2.971 18.784 1.00 70.94 83 TRP A CA 1
ATOM 652 C C . TRP A 1 83 ? -3.957 -4.503 18.866 1.00 70.94 83 TRP A C 1
ATOM 654 O O . TRP A 1 83 ? -4.070 -5.030 19.962 1.00 70.94 83 TRP A O 1
ATOM 664 N N . LEU A 1 84 ? -3.789 -5.200 17.737 1.00 70.25 84 LEU A N 1
ATOM 665 C CA . LEU A 1 84 ? -3.810 -6.662 17.660 1.00 70.25 84 LEU A CA 1
ATOM 666 C C . LEU A 1 84 ? -2.578 -7.306 18.321 1.00 70.25 84 LEU A C 1
ATOM 668 O O . LEU A 1 84 ? -2.563 -8.506 18.543 1.00 70.25 84 LEU A O 1
ATOM 672 N N . LEU A 1 85 ? -1.533 -6.518 18.602 1.00 66.12 85 LEU A N 1
ATOM 673 C CA . LEU A 1 85 ? -0.322 -6.971 19.292 1.00 66.12 85 LEU A CA 1
ATOM 674 C C . LEU A 1 85 ? -0.428 -6.866 20.823 1.00 66.12 85 LEU A C 1
ATOM 676 O O . LEU A 1 85 ? 0.490 -7.296 21.516 1.00 66.12 85 LEU A O 1
ATOM 680 N N . TYR A 1 86 ? -1.497 -6.255 21.341 1.00 66.50 86 TYR A N 1
ATOM 681 C CA . TYR A 1 86 ? -1.726 -6.073 22.779 1.00 66.50 86 TYR A CA 1
ATOM 682 C C . TYR A 1 86 ? -2.874 -6.945 23.322 1.00 66.50 86 TYR A C 1
ATOM 684 O O . TYR A 1 86 ? -3.249 -6.774 24.482 1.00 66.50 86 TYR A O 1
ATOM 692 N N . GLU A 1 87 ? -3.419 -7.847 22.500 1.00 53.94 87 GLU A N 1
ATOM 693 C CA . GLU A 1 87 ? -4.343 -8.929 22.891 1.00 53.94 87 GLU A CA 1
ATOM 694 C C . GLU A 1 87 ? -3.583 -10.256 23.001 1.00 53.94 87 GLU A C 1
ATOM 696 O O . GLU A 1 87 ? -3.873 -11.010 23.957 1.00 53.94 87 GLU A O 1
#

Radius of gyration: 14.57 Å; Cα contacts (8 Å, |Δi|>4): 71; chains: 1; bounding box: 31×21×42 Å

pLDDT: mean 89.84, std 7.59, range [53.94, 96.81]

Solvent-accessible surface area (backbone atoms only — not comparable to full-atom values): 4659 Å² total; per-residue (Å²): 135,58,70,68,57,55,51,50,51,50,52,51,47,54,50,42,50,50,51,28,56,50,40,46,55,52,26,65,76,70,70,48,77,79,56,39,59,48,31,59,52,20,48,53,30,38,51,54,13,61,59,27,58,78,38,82,93,36,31,70,60,13,52,52,33,34,51,50,17,51,52,47,37,51,52,45,50,46,73,71,46,54,66,71,78,77,114

Mean predicted aligned error: 4.32 Å

Secondary structure (DSSP, 8-state):
--HHHHHHHHHHHHHHHHHHHHHHHHHHHTT---TTHHHHHHHHHHHHHHHHTTSGGGHHHHHHHHHHHHHHHHHHHHHHHGGGG--

Sequence (87 aa):
MNVLVLAALHGLMALLWLFAALSRKLGAVTKQRPLYRLLYMSMALLIFGAFGQLSAPTRLLADVLSLLALLIALFVVWRYWNWLLYE

Organism: NCBI:txid2364210